Protein AF-A0AAU2XHI3-F1 (afdb_monomer_lite)

Sequence (88 aa):
MFTRRQLRSRGLRPNGQAPVGEIRYRRSPAYLYWLHLAAPVRPMTPRKQAALDAAMRARRTCPDCRIEREYCIPRRYGRCWPCEDANR

Secondary structure (DSSP, 8-state):
-EEHHHHHTTTEE-TTPPPSEEEEETTEEEEEE-STT-EEPPPP-HHHHHHHHHHHHHHHB-TTT--B-SSPPPTTTSS-HHHHHTT-

pLDDT: mean 94.59, std 3.92, range [73.19, 97.75]

Structure (mmCIF, N/CA/C/O backbone):
data_AF-A0AAU2XHI3-F1
#
_entry.id   AF-A0AAU2XHI3-F1
#
loop_
_atom_site.group_PDB
_atom_site.id
_atom_site.type_symbol
_atom_site.label_atom_id
_atom_site.label_alt_id
_atom_site.label_comp_id
_atom_site.label_asym_id
_atom_site.label_entity_id
_atom_site.label_seq_id
_atom_site.pdbx_PDB_ins_code
_atom_site.Cartn_x
_atom_site.Cartn_y
_atom_site.Cartn_z
_atom_site.occupancy
_atom_site.B_iso_or_equiv
_atom_site.auth_seq_id
_atom_site.auth_comp_id
_atom_site.auth_asym_id
_atom_site.auth_atom_id
_atom_site.pdbx_PDB_model_num
ATOM 1 N N . MET A 1 1 ? 4.879 4.815 -26.927 1.00 86.75 1 MET A N 1
ATOM 2 C CA . MET A 1 1 ? 5.186 5.033 -25.490 1.00 86.75 1 MET A CA 1
ATOM 3 C C . MET A 1 1 ? 3.905 4.896 -24.681 1.00 86.75 1 MET A C 1
ATOM 5 O O . MET A 1 1 ? 2.836 5.047 -25.257 1.00 86.75 1 MET A O 1
ATOM 9 N N . PHE A 1 2 ? 3.997 4.597 -23.384 1.00 95.75 2 PHE A N 1
ATOM 10 C CA . PHE A 1 2 ? 2.826 4.352 -22.534 1.00 95.75 2 PHE A CA 1
ATOM 11 C C . PHE A 1 2 ? 2.882 5.148 -21.233 1.00 95.75 2 PHE A C 1
ATOM 13 O O . PHE A 1 2 ? 3.947 5.313 -20.642 1.00 95.75 2 PHE A O 1
ATOM 20 N N . THR A 1 3 ? 1.724 5.595 -20.750 1.00 95.44 3 THR A N 1
ATOM 21 C CA . THR A 1 3 ? 1.592 6.180 -19.410 1.00 95.44 3 THR A CA 1
ATOM 22 C C . THR A 1 3 ? 1.629 5.098 -18.330 1.00 95.44 3 THR A C 1
ATOM 24 O O . THR A 1 3 ? 1.351 3.922 -18.593 1.00 95.44 3 THR A O 1
ATOM 27 N N . ARG A 1 4 ? 1.884 5.481 -17.068 1.00 93.75 4 ARG A N 1
ATOM 28 C CA . ARG A 1 4 ? 1.814 4.538 -15.928 1.00 93.75 4 ARG A CA 1
ATOM 29 C C . ARG A 1 4 ? 0.489 3.771 -15.876 1.00 93.75 4 ARG A C 1
ATOM 31 O O . ARG A 1 4 ? 0.493 2.576 -15.590 1.00 93.75 4 ARG A O 1
ATOM 38 N N . ARG A 1 5 ? -0.632 4.441 -16.171 1.00 94.06 5 ARG A N 1
ATOM 39 C CA . ARG A 1 5 ? -1.969 3.828 -16.177 1.00 94.06 5 ARG A CA 1
ATOM 40 C C . ARG A 1 5 ? -2.120 2.805 -17.306 1.00 94.06 5 ARG A C 1
ATOM 42 O O . ARG A 1 5 ? -2.632 1.719 -17.062 1.00 94.06 5 ARG A O 1
ATOM 49 N N . GLN A 1 6 ? -1.622 3.115 -18.505 1.00 95.94 6 GLN A N 1
ATOM 50 C CA . GLN A 1 6 ? -1.671 2.198 -19.652 1.00 95.94 6 GLN A CA 1
ATOM 51 C C . GLN A 1 6 ? -0.720 0.996 -19.517 1.00 95.94 6 GLN A C 1
ATOM 53 O O . GLN A 1 6 ? -1.005 -0.070 -20.063 1.00 95.94 6 GLN A O 1
ATOM 58 N N . LEU A 1 7 ? 0.404 1.142 -18.803 1.00 96.88 7 LEU A N 1
ATOM 59 C CA . LEU A 1 7 ? 1.240 0.000 -18.414 1.00 96.88 7 LEU A CA 1
ATOM 60 C C . LEU A 1 7 ? 0.521 -0.871 -17.381 1.00 96.88 7 LEU A C 1
ATOM 62 O O . LEU A 1 7 ? 0.51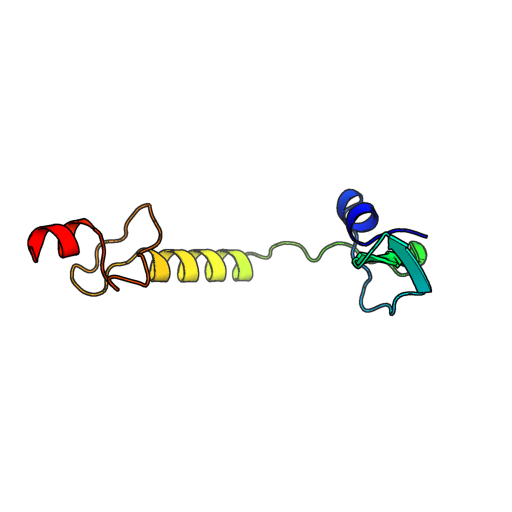6 -2.093 -17.497 1.00 96.88 7 LEU A O 1
ATOM 66 N N . ARG A 1 8 ? -0.133 -0.253 -16.391 1.00 95.88 8 ARG A N 1
ATOM 67 C CA . ARG A 1 8 ? -0.871 -0.988 -15.358 1.00 95.88 8 ARG A CA 1
ATOM 68 C C . ARG A 1 8 ? -2.041 -1.792 -15.900 1.00 95.88 8 ARG A C 1
ATOM 70 O O . ARG A 1 8 ? -2.211 -2.922 -15.459 1.00 95.88 8 ARG A O 1
ATOM 77 N N . SER A 1 9 ? -2.776 -1.271 -16.881 1.00 96.50 9 SER A N 1
ATOM 78 C CA . SER A 1 9 ? -3.842 -2.031 -17.547 1.00 96.50 9 SER A CA 1
ATOM 79 C C . SER A 1 9 ? -3.324 -3.266 -18.297 1.00 96.50 9 SER A C 1
ATOM 81 O O . SER A 1 9 ? -4.104 -4.152 -18.611 1.00 96.50 9 SER A O 1
ATOM 83 N N . ARG A 1 10 ? -2.015 -3.332 -18.575 1.00 96.25 10 ARG A N 1
ATOM 84 C CA . ARG A 1 10 ? -1.325 -4.475 -19.194 1.00 96.25 10 ARG A CA 1
ATOM 85 C C . ARG A 1 10 ? -0.586 -5.353 -18.180 1.00 96.25 10 ARG A C 1
ATOM 87 O O . ARG A 1 10 ? 0.210 -6.193 -18.572 1.00 96.25 10 ARG A O 1
ATOM 94 N N . GLY A 1 11 ? -0.770 -5.128 -16.878 1.00 96.12 11 GLY A N 1
ATOM 95 C CA . GLY A 1 11 ? -0.036 -5.872 -15.852 1.00 96.12 11 GLY A CA 1
ATOM 96 C C . GLY A 1 11 ? 1.458 -5.525 -15.777 1.00 96.12 11 GLY A C 1
ATOM 97 O O . GLY A 1 11 ? 2.243 -6.300 -15.236 1.00 96.12 11 GLY A O 1
ATOM 98 N N . LEU A 1 12 ? 1.866 -4.350 -16.268 1.00 97.56 12 LEU A N 1
ATOM 99 C CA . LEU A 1 12 ? 3.263 -3.912 -16.305 1.00 97.56 12 LEU A CA 1
ATOM 100 C C . LEU A 1 12 ? 3.546 -2.748 -15.334 1.00 97.56 12 LEU A C 1
ATOM 102 O O . LEU A 1 12 ? 2.644 -2.079 -14.814 1.00 97.56 12 LEU A O 1
ATOM 106 N N . ARG A 1 13 ? 4.832 -2.508 -15.059 1.00 96.88 13 ARG A N 1
ATOM 107 C CA . ARG A 1 13 ? 5.391 -1.365 -14.317 1.00 96.88 13 ARG A CA 1
ATOM 108 C C . ARG A 1 13 ? 6.583 -0.764 -15.077 1.00 96.88 13 ARG A C 1
ATOM 110 O O . ARG A 1 13 ? 7.299 -1.522 -15.720 1.00 96.88 13 ARG A O 1
ATOM 117 N N . PRO A 1 14 ? 6.898 0.532 -14.887 1.00 96.38 14 PRO A N 1
ATOM 118 C CA . PRO A 1 14 ? 8.067 1.186 -15.497 1.00 96.38 14 PRO A CA 1
ATOM 119 C C . PRO A 1 14 ? 9.443 0.593 -15.155 1.00 96.38 14 PRO A C 1
ATOM 121 O O . PRO A 1 14 ? 10.444 1.050 -15.673 1.00 96.38 14 PRO A O 1
ATOM 124 N N . ASN A 1 15 ? 9.524 -0.359 -14.224 1.00 96.12 15 ASN A N 1
ATOM 125 C CA . ASN A 1 15 ? 10.767 -1.038 -13.851 1.00 96.12 15 ASN A CA 1
ATOM 126 C C . ASN A 1 15 ? 11.952 -0.138 -13.425 1.00 96.12 15 ASN A C 1
ATOM 128 O O . ASN A 1 15 ? 13.100 -0.509 -13.612 1.00 96.12 15 ASN A O 1
ATOM 132 N N . GLY A 1 16 ? 11.687 1.024 -12.817 1.00 93.88 16 GLY A N 1
ATOM 133 C CA . GLY A 1 16 ? 12.750 1.957 -12.407 1.00 93.88 16 GLY A CA 1
ATOM 134 C C . GLY A 1 16 ? 13.259 2.860 -13.534 1.00 93.88 16 GLY A C 1
ATOM 135 O O . GLY A 1 16 ? 14.140 3.677 -13.298 1.00 93.88 16 GLY A O 1
ATOM 136 N N . GLN A 1 17 ? 12.673 2.762 -14.730 1.00 94.50 17 GLN A N 1
ATOM 137 C CA . GLN A 1 17 ? 12.949 3.660 -15.843 1.00 94.50 17 GLN A CA 1
ATOM 138 C C . GLN A 1 17 ? 12.611 5.117 -15.478 1.00 94.50 17 GLN A C 1
ATOM 140 O O . GLN A 1 17 ? 11.537 5.398 -14.925 1.00 94.50 17 GLN A O 1
ATOM 145 N N . ALA A 1 18 ? 13.493 6.047 -15.850 1.00 95.25 18 ALA A N 1
ATOM 146 C CA . ALA A 1 18 ? 13.171 7.469 -15.884 1.00 95.25 18 ALA A CA 1
ATOM 147 C C . ALA A 1 18 ? 12.107 7.761 -16.969 1.00 95.25 18 ALA A C 1
ATOM 149 O O . ALA A 1 18 ? 12.049 7.051 -17.980 1.00 95.25 18 ALA A O 1
ATOM 150 N N . PRO A 1 19 ? 11.240 8.773 -16.788 1.00 95.38 19 PRO A N 1
ATOM 151 C CA . PRO A 1 19 ? 10.342 9.220 -17.849 1.00 95.38 19 PRO A CA 1
ATOM 152 C C . PRO A 1 19 ? 11.115 9.560 -19.127 1.00 95.38 19 PRO A C 1
ATOM 154 O O . PRO A 1 19 ? 12.143 10.224 -19.068 1.00 95.38 19 PRO A O 1
ATOM 157 N N . VAL A 1 20 ? 10.604 9.128 -20.278 1.00 96.50 20 VAL A N 1
ATOM 158 C CA . VAL A 1 20 ? 11.201 9.411 -21.602 1.00 96.50 20 VAL A CA 1
ATOM 159 C C . VAL A 1 20 ? 10.437 10.470 -22.385 1.00 96.50 20 VAL A C 1
ATOM 161 O O . VAL A 1 20 ? 10.846 10.878 -23.463 1.00 96.50 20 VAL A O 1
ATOM 164 N N . GLY A 1 21 ? 9.314 10.915 -21.834 1.00 94.62 21 GLY A N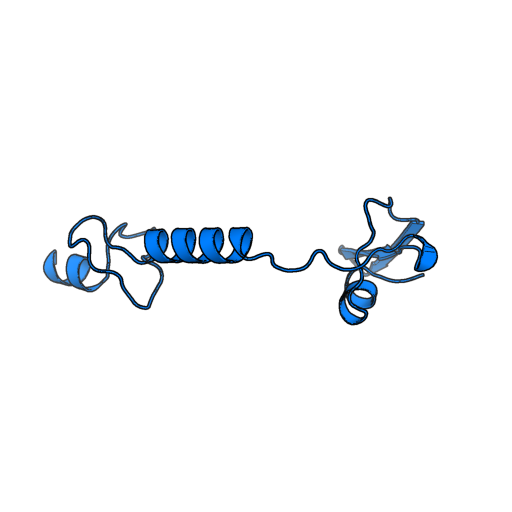 1
ATOM 165 C CA . GLY A 1 21 ? 8.528 12.025 -22.339 1.00 94.62 21 GLY A CA 1
ATOM 166 C C . GLY A 1 21 ? 7.473 12.426 -21.318 1.00 94.62 21 GLY A C 1
ATOM 167 O O . GLY A 1 21 ? 7.170 11.679 -20.381 1.00 94.62 21 GLY A O 1
ATOM 168 N N . GLU A 1 22 ? 6.898 13.602 -21.512 1.00 94.69 22 GLU A N 1
ATOM 169 C CA . GLU A 1 22 ? 5.862 14.161 -20.653 1.00 94.69 22 GLU A CA 1
ATOM 170 C C . GLU A 1 22 ? 4.787 14.791 -21.534 1.00 94.69 22 GLU A C 1
ATOM 172 O O . GLU A 1 22 ? 5.084 15.615 -22.394 1.00 94.69 22 GLU A O 1
ATOM 177 N N . ILE A 1 23 ? 3.530 14.407 -21.318 1.00 92.44 23 ILE A N 1
ATOM 178 C CA . ILE A 1 23 ? 2.376 15.121 -21.868 1.00 92.44 23 ILE A CA 1
ATOM 179 C C . ILE A 1 23 ? 1.794 15.947 -20.727 1.00 92.44 23 ILE A C 1
ATOM 181 O O . ILE A 1 23 ? 1.357 15.387 -19.721 1.00 92.44 23 ILE A O 1
ATOM 185 N N . ARG A 1 24 ? 1.780 17.273 -20.860 1.00 91.81 24 ARG A N 1
ATOM 186 C CA . ARG A 1 24 ? 1.203 18.164 -19.845 1.00 91.81 24 ARG A CA 1
ATOM 187 C C . ARG A 1 24 ? -0.187 18.609 -20.253 1.00 91.81 24 ARG A C 1
ATOM 189 O O . ARG A 1 24 ? -0.363 19.214 -21.304 1.00 91.81 24 ARG A O 1
ATOM 196 N N . TYR A 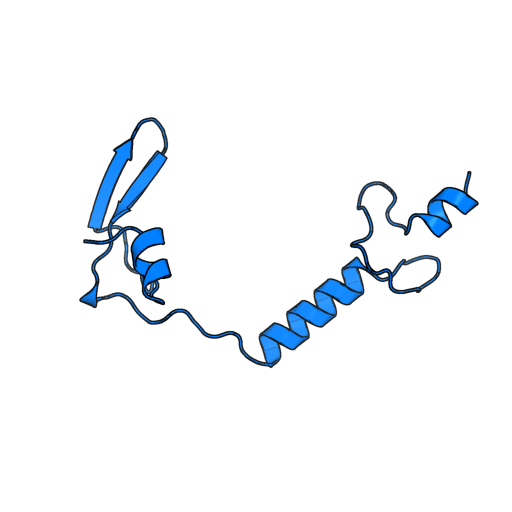1 25 ? -1.154 18.386 -19.369 1.00 84.75 25 TYR A N 1
ATOM 197 C CA . TYR A 1 25 ? -2.440 19.071 -19.413 1.00 84.75 25 TYR A CA 1
ATOM 198 C C . TYR A 1 25 ? -2.652 19.791 -18.079 1.00 84.75 25 TYR A C 1
ATOM 200 O O . TYR A 1 25 ? -2.689 19.171 -17.013 1.00 84.75 25 TYR A O 1
ATOM 208 N N . ARG A 1 26 ? -2.750 21.125 -18.125 1.00 86.19 26 ARG A N 1
ATOM 209 C CA . ARG A 1 26 ? -2.779 22.002 -16.939 1.00 86.19 26 ARG A CA 1
ATOM 210 C C . ARG A 1 26 ? -1.578 21.745 -16.005 1.00 86.19 26 ARG A C 1
ATOM 212 O O . ARG A 1 26 ? -0.431 21.832 -16.434 1.00 86.19 26 ARG A O 1
ATOM 219 N N . ARG A 1 27 ? -1.836 21.457 -14.721 1.00 83.88 27 ARG A N 1
ATOM 220 C CA . ARG A 1 27 ? -0.824 21.246 -13.668 1.00 83.88 27 ARG A CA 1
ATOM 221 C C . ARG A 1 27 ? -0.413 19.779 -13.493 1.00 83.88 27 ARG A C 1
ATOM 223 O O . ARG A 1 27 ? 0.343 19.479 -12.576 1.00 83.88 27 ARG A O 1
ATOM 230 N N . SER A 1 28 ? -0.914 18.859 -14.319 1.00 84.12 28 SER A N 1
ATOM 231 C CA . SER A 1 28 ? -0.697 17.423 -14.123 1.00 84.12 28 SER A CA 1
ATOM 232 C C . SER A 1 28 ? 0.087 16.816 -15.289 1.00 84.12 28 SER A C 1
ATOM 234 O O . SER A 1 28 ? -0.439 16.741 -16.402 1.00 84.12 28 SER A O 1
ATOM 236 N N . PRO A 1 29 ? 1.336 16.380 -15.055 1.00 91.38 29 PRO A N 1
ATOM 237 C CA . PRO A 1 29 ? 2.128 15.713 -16.072 1.00 91.38 29 PRO A CA 1
ATOM 238 C C . PRO A 1 29 ? 1.733 14.240 -16.208 1.00 91.38 29 PRO A C 1
ATOM 240 O O . PRO A 1 29 ? 1.607 13.509 -15.223 1.00 91.38 29 PRO A O 1
ATOM 243 N N . ALA A 1 30 ? 1.582 13.779 -17.445 1.00 92.75 30 ALA A N 1
ATOM 244 C CA . ALA A 1 30 ? 1.510 12.368 -17.782 1.00 92.75 30 ALA A CA 1
ATOM 245 C C . ALA A 1 30 ? 2.874 11.908 -18.307 1.00 92.75 30 ALA A C 1
ATOM 247 O O . ALA A 1 30 ? 3.223 12.130 -19.466 1.00 92.75 30 ALA A O 1
ATOM 248 N N . TYR A 1 31 ? 3.641 11.246 -17.440 1.00 95.12 31 TYR A N 1
ATOM 249 C CA . TYR A 1 31 ? 4.931 10.667 -17.808 1.00 95.12 31 TYR A CA 1
ATOM 250 C C . TYR A 1 31 ? 4.772 9.446 -18.711 1.00 95.12 31 TYR A C 1
ATOM 252 O O . TYR A 1 31 ? 3.968 8.543 -18.438 1.00 95.12 31 TYR A O 1
ATOM 260 N N . LEU A 1 32 ? 5.587 9.422 -19.759 1.00 96.81 32 LEU A N 1
ATOM 261 C CA . LEU A 1 32 ? 5.656 8.375 -20.762 1.00 96.81 32 LEU A CA 1
ATOM 262 C C . LEU A 1 32 ? 6.862 7.466 -20.518 1.00 96.81 32 LEU A C 1
ATOM 264 O O . LEU A 1 32 ? 7.945 7.921 -20.151 1.00 96.81 32 LEU A O 1
ATOM 268 N N . TYR A 1 33 ? 6.657 6.174 -20.756 1.00 97.19 33 TYR A N 1
ATOM 269 C CA . TYR A 1 33 ? 7.632 5.105 -20.552 1.00 97.19 33 TYR A CA 1
ATOM 270 C C . TYR A 1 33 ? 7.716 4.202 -21.784 1.00 97.19 33 TYR A C 1
ATOM 272 O O . TYR A 1 33 ? 6.779 4.127 -22.596 1.00 97.19 33 TYR A O 1
ATOM 280 N N . TRP A 1 34 ? 8.840 3.500 -21.918 1.00 97.12 34 TRP A N 1
ATOM 281 C CA . TRP A 1 34 ? 9.032 2.520 -22.981 1.00 97.12 34 TRP A CA 1
ATOM 282 C C . TRP A 1 34 ? 8.395 1.194 -22.581 1.00 97.12 34 TRP A C 1
ATOM 284 O O . TRP A 1 34 ? 8.504 0.760 -21.437 1.00 97.12 34 TRP A O 1
ATOM 294 N N . LEU A 1 35 ? 7.730 0.535 -23.531 1.00 95.50 35 LEU A N 1
ATOM 295 C CA . LEU A 1 35 ? 7.094 -0.754 -23.259 1.00 95.50 35 LEU A CA 1
ATOM 296 C C . LEU A 1 35 ? 8.128 -1.868 -23.059 1.00 95.50 35 LEU A C 1
ATOM 298 O O . LEU A 1 35 ? 7.971 -2.678 -22.158 1.00 95.50 35 LEU A O 1
ATOM 302 N N . HIS A 1 36 ? 9.189 -1.885 -23.868 1.00 94.88 36 HIS A N 1
ATOM 303 C CA . HIS A 1 36 ? 10.194 -2.954 -23.863 1.00 94.88 36 HIS A CA 1
ATOM 304 C C . HIS A 1 36 ? 11.076 -2.971 -22.601 1.00 94.88 36 HIS A C 1
ATOM 306 O O . HIS A 1 36 ? 11.651 -4.001 -22.279 1.00 94.88 36 HIS A O 1
ATOM 312 N N . LEU A 1 37 ? 11.162 -1.853 -21.869 1.00 96.38 37 LEU A N 1
ATOM 313 C CA . LEU A 1 37 ? 11.850 -1.774 -20.570 1.00 96.38 37 LEU A CA 1
ATOM 314 C C . LEU A 1 37 ? 10.908 -2.038 -19.387 1.00 96.38 37 LEU A C 1
ATOM 316 O O . LEU A 1 37 ? 11.350 -2.107 -18.237 1.00 96.38 37 LEU A O 1
ATOM 320 N N . ALA A 1 38 ? 9.603 -2.150 -19.644 1.00 97.06 38 ALA A N 1
ATOM 321 C CA . ALA A 1 38 ? 8.628 -2.404 -18.604 1.00 97.06 38 ALA A CA 1
ATOM 322 C C . ALA A 1 38 ? 8.737 -3.853 -18.114 1.00 97.06 38 ALA A C 1
ATOM 324 O O . ALA A 1 38 ? 9.016 -4.777 -18.869 1.00 97.06 38 ALA A O 1
ATOM 325 N N . ALA A 1 39 ? 8.469 -4.051 -16.829 1.00 97.12 39 ALA A N 1
ATOM 326 C CA . ALA A 1 39 ? 8.462 -5.371 -16.208 1.00 97.12 39 ALA A CA 1
ATOM 327 C C . ALA A 1 39 ? 7.057 -5.708 -15.704 1.00 97.12 39 ALA A C 1
ATOM 329 O O . ALA A 1 39 ? 6.283 -4.784 -15.435 1.00 97.12 39 ALA A O 1
ATOM 330 N N . PRO A 1 40 ? 6.727 -6.988 -15.479 1.00 97.25 40 PRO A N 1
ATOM 331 C CA . PRO A 1 40 ? 5.500 -7.365 -14.791 1.00 97.25 40 PRO A CA 1
ATOM 332 C C . PRO A 1 40 ? 5.338 -6.659 -13.437 1.00 97.25 40 PRO A C 1
ATOM 334 O O . PRO A 1 40 ? 6.310 -6.331 -12.733 1.00 97.25 40 PRO A O 1
ATOM 337 N N . VAL A 1 41 ? 4.086 -6.398 -13.055 1.00 95.94 41 VAL A N 1
ATOM 338 C CA . VAL A 1 41 ? 3.753 -5.979 -11.689 1.00 95.94 41 VAL A CA 1
ATOM 339 C C . VAL A 1 41 ? 4.284 -7.035 -10.723 1.00 95.94 41 VAL A C 1
ATOM 341 O O . VAL A 1 41 ? 4.099 -8.226 -10.942 1.00 95.94 41 VAL A O 1
ATOM 344 N N . ARG A 1 42 ? 4.932 -6.605 -9.633 1.00 93.06 42 ARG A N 1
ATOM 345 C CA . ARG A 1 42 ? 5.340 -7.540 -8.579 1.00 93.06 42 ARG A CA 1
ATOM 346 C C . ARG A 1 42 ? 4.081 -8.201 -8.006 1.00 93.06 42 ARG A C 1
ATOM 348 O O . ARG A 1 42 ? 3.234 -7.452 -7.511 1.00 93.06 42 ARG A O 1
ATOM 355 N N . PRO A 1 43 ? 3.966 -9.538 -8.031 1.00 91.62 43 PRO A N 1
ATOM 356 C CA . PRO A 1 43 ? 2.798 -10.203 -7.485 1.00 91.62 43 PRO A CA 1
ATOM 357 C C . PRO A 1 43 ? 2.693 -9.960 -5.977 1.00 91.62 43 PRO A C 1
ATOM 359 O O . PRO A 1 43 ? 3.678 -9.631 -5.286 1.00 91.62 43 PRO A O 1
ATOM 362 N N . MET A 1 44 ? 1.473 -10.114 -5.469 1.00 94.94 44 MET A N 1
ATOM 363 C CA . MET A 1 44 ? 1.265 -10.267 -4.037 1.00 94.94 44 MET A CA 1
ATOM 364 C C . MET A 1 44 ? 1.938 -11.569 -3.601 1.00 94.94 44 MET A C 1
ATOM 366 O O . MET A 1 44 ? 1.809 -12.588 -4.271 1.00 94.94 44 MET A O 1
ATOM 370 N N . THR A 1 45 ? 2.693 -11.526 -2.506 1.00 96.06 45 THR A N 1
ATOM 371 C CA . THR A 1 45 ? 3.311 -12.726 -1.931 1.00 96.06 45 THR A CA 1
ATOM 372 C C . THR A 1 45 ? 2.590 -13.086 -0.635 1.00 96.06 45 THR A C 1
ATOM 374 O O . THR A 1 45 ? 2.100 -12.173 0.036 1.00 96.06 45 THR A O 1
ATOM 377 N N . PRO A 1 46 ? 2.572 -14.365 -0.219 1.00 96.38 46 PRO A N 1
ATOM 378 C CA . PRO A 1 46 ? 1.945 -14.770 1.042 1.00 96.38 46 PRO A CA 1
ATOM 379 C C . PRO A 1 46 ? 2.444 -13.961 2.248 1.00 96.38 46 PRO A C 1
ATOM 381 O O . PRO A 1 46 ? 1.655 -13.518 3.074 1.00 96.38 46 PRO A O 1
ATOM 384 N N . ARG A 1 47 ? 3.748 -13.648 2.296 1.00 96.12 47 ARG A N 1
ATOM 385 C CA . ARG A 1 47 ? 4.333 -12.793 3.343 1.00 96.12 47 ARG A CA 1
ATOM 386 C C . ARG A 1 47 ? 3.760 -11.371 3.345 1.00 96.12 47 ARG A C 1
ATOM 388 O O . ARG A 1 47 ? 3.546 -10.806 4.412 1.00 96.12 47 ARG A O 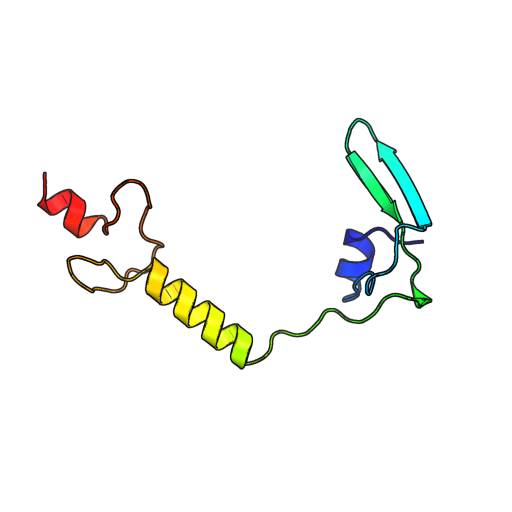1
ATOM 395 N N . LYS A 1 48 ? 3.529 -10.776 2.170 1.00 96.62 48 LYS A N 1
ATOM 396 C CA . LYS A 1 48 ? 2.904 -9.447 2.073 1.00 96.62 48 LYS A CA 1
ATOM 397 C C . LYS A 1 48 ? 1.436 -9.491 2.482 1.00 96.62 48 LYS A C 1
ATOM 399 O O . LYS A 1 48 ? 0.990 -8.557 3.136 1.00 96.62 48 LYS A O 1
ATOM 404 N N . GLN A 1 49 ? 0.725 -10.562 2.128 1.00 97.00 49 GLN A N 1
ATOM 405 C CA . GLN A 1 49 ? -0.662 -10.754 2.538 1.00 97.00 49 GLN A CA 1
ATOM 406 C C . GLN A 1 49 ? -0.763 -10.850 4.064 1.00 97.00 49 GLN A C 1
ATOM 408 O O . GLN A 1 49 ? -1.444 -10.036 4.673 1.00 97.00 49 GLN A O 1
ATOM 413 N N . ALA A 1 50 ? 0.037 -11.717 4.691 1.00 97.75 50 ALA A N 1
ATOM 414 C CA . ALA A 1 50 ? 0.082 -11.845 6.147 1.00 97.75 50 ALA A CA 1
ATOM 415 C C . ALA A 1 50 ? 0.443 -10.523 6.852 1.00 97.75 50 ALA A C 1
ATOM 417 O O . ALA A 1 50 ? -0.139 -10.182 7.879 1.00 97.75 50 ALA A O 1
ATOM 418 N N . ALA A 1 51 ? 1.378 -9.745 6.293 1.00 97.50 51 ALA A N 1
ATOM 419 C CA . ALA A 1 51 ? 1.724 -8.429 6.828 1.00 97.50 51 ALA A CA 1
ATOM 420 C C . ALA A 1 51 ? 0.561 -7.427 6.721 1.00 97.50 51 ALA A C 1
ATOM 422 O O . ALA A 1 51 ? 0.339 -6.640 7.643 1.00 97.50 51 ALA A O 1
ATOM 423 N N . LEU A 1 52 ? -0.189 -7.455 5.615 1.00 97.25 52 LEU A N 1
ATOM 424 C CA . LEU A 1 52 ? -1.378 -6.626 5.438 1.00 97.25 52 LEU A CA 1
ATOM 425 C C . LEU A 1 52 ? -2.474 -7.017 6.433 1.00 97.25 52 LEU A C 1
ATOM 427 O O . LEU A 1 52 ? -3.045 -6.132 7.067 1.00 97.25 52 LEU A O 1
ATOM 431 N N . ASP A 1 53 ? -2.720 -8.314 6.607 1.00 97.12 53 ASP A N 1
ATOM 432 C CA . ASP A 1 53 ? -3.724 -8.835 7.536 1.00 97.12 53 ASP A CA 1
ATOM 433 C C . ASP A 1 53 ? -3.374 -8.462 8.984 1.00 97.12 53 ASP A C 1
ATOM 435 O O . ASP A 1 53 ? -4.222 -7.954 9.717 1.00 97.12 53 ASP A O 1
ATOM 439 N N . ALA A 1 54 ? -2.101 -8.589 9.377 1.00 97.62 54 ALA A N 1
ATOM 440 C CA . ALA A 1 54 ? -1.616 -8.141 10.682 1.00 97.62 54 ALA A CA 1
ATOM 441 C C . ALA A 1 54 ? -1.796 -6.623 10.883 1.00 97.62 54 ALA A C 1
ATOM 443 O O . ALA A 1 54 ? -2.262 -6.180 11.934 1.00 97.62 54 ALA A O 1
ATOM 444 N N . ALA A 1 55 ? -1.489 -5.816 9.863 1.00 97.50 55 ALA A N 1
ATOM 445 C CA . ALA A 1 55 ? -1.683 -4.367 9.911 1.00 97.50 55 ALA A CA 1
ATOM 446 C C . ALA A 1 55 ? -3.168 -3.960 9.932 1.00 97.50 55 ALA A C 1
ATOM 448 O O . ALA A 1 55 ? -3.517 -2.916 10.486 1.00 97.50 55 ALA A O 1
ATOM 449 N N . MET A 1 56 ? -4.052 -4.734 9.296 1.00 97.56 56 MET A N 1
ATOM 450 C CA . MET A 1 56 ? -5.501 -4.528 9.368 1.00 97.56 56 MET A CA 1
ATOM 451 C C . MET A 1 56 ? -6.035 -4.893 10.751 1.00 97.56 56 MET A C 1
ATOM 453 O O . MET A 1 56 ? -6.769 -4.092 11.321 1.00 97.56 56 MET A O 1
ATOM 457 N N . ARG A 1 57 ? -5.606 -6.025 11.321 1.00 97.19 57 ARG A N 1
ATOM 458 C CA . ARG A 1 57 ? -5.958 -6.434 12.686 1.00 97.19 57 ARG A CA 1
ATOM 459 C C . ARG A 1 57 ? -5.566 -5.364 13.700 1.00 97.19 57 ARG A C 1
ATOM 461 O O . ARG A 1 57 ? -6.417 -4.884 14.433 1.00 97.19 57 ARG A O 1
ATOM 468 N N . ALA A 1 58 ? -4.324 -4.878 13.658 1.00 96.00 58 ALA A N 1
ATOM 469 C CA . ALA A 1 58 ? -3.866 -3.814 14.555 1.00 96.00 58 ALA A CA 1
ATOM 470 C C . ALA A 1 58 ? -4.697 -2.519 14.443 1.00 96.00 58 ALA A C 1
ATOM 472 O O . ALA A 1 58 ? -4.940 -1.851 15.441 1.00 96.00 58 ALA A O 1
ATOM 473 N N . ARG A 1 59 ? -5.172 -2.169 13.239 1.00 96.50 59 ARG A N 1
ATOM 474 C CA . ARG A 1 59 ? -6.058 -1.009 13.023 1.00 96.50 59 ARG A CA 1
ATOM 475 C C . ARG A 1 59 ? -7.499 -1.240 13.481 1.00 96.50 59 ARG A C 1
ATOM 477 O O . ARG A 1 59 ? -8.248 -0.274 13.593 1.00 96.50 59 ARG A O 1
ATOM 484 N N . ARG A 1 60 ? -7.902 -2.492 13.681 1.00 97.19 60 ARG A N 1
ATOM 485 C CA . ARG A 1 60 ? -9.264 -2.917 14.032 1.00 97.19 60 ARG A CA 1
ATOM 486 C C . ARG A 1 60 ? -9.406 -3.314 15.499 1.00 97.19 60 ARG A C 1
ATOM 488 O O . ARG A 1 60 ? -10.520 -3.313 16.014 1.00 97.19 60 ARG A O 1
ATOM 495 N N . THR A 1 61 ? -8.311 -3.651 16.172 1.00 97.50 61 THR A N 1
ATOM 496 C CA . THR A 1 61 ? -8.299 -4.027 17.588 1.00 97.50 61 THR A CA 1
ATOM 497 C C . THR A 1 61 ? -8.276 -2.790 18.477 1.00 97.50 61 THR A C 1
ATOM 499 O O . THR A 1 61 ? -7.361 -1.973 18.407 1.00 97.50 61 THR A O 1
ATOM 502 N N . CYS A 1 62 ? -9.287 -2.657 19.334 1.00 96.75 62 CYS A N 1
ATOM 503 C CA . CYS A 1 62 ? -9.370 -1.544 20.276 1.00 96.75 62 CYS A CA 1
ATOM 504 C C . CYS A 1 62 ? -8.329 -1.691 21.391 1.00 96.75 62 CYS A C 1
ATOM 506 O O . CYS A 1 62 ? -8.271 -2.767 21.982 1.00 96.75 62 CYS A O 1
ATOM 508 N N . PRO A 1 63 ? -7.566 -0.642 21.747 1.00 95.25 63 PRO A N 1
ATOM 509 C CA . PRO A 1 63 ? -6.608 -0.736 22.847 1.00 95.25 63 PRO A CA 1
ATOM 510 C C . PRO A 1 63 ? -7.290 -0.980 24.204 1.00 95.25 63 PRO A C 1
ATOM 512 O O . PRO A 1 63 ? -6.757 -1.736 25.008 1.00 95.25 63 PRO A O 1
ATOM 515 N N . ASP A 1 64 ? -8.488 -0.426 24.428 1.00 95.44 64 ASP A N 1
ATOM 516 C CA . ASP A 1 64 ? -9.187 -0.546 25.719 1.00 95.44 64 ASP A CA 1
ATOM 517 C C . ASP A 1 64 ? -9.822 -1.926 25.938 1.00 95.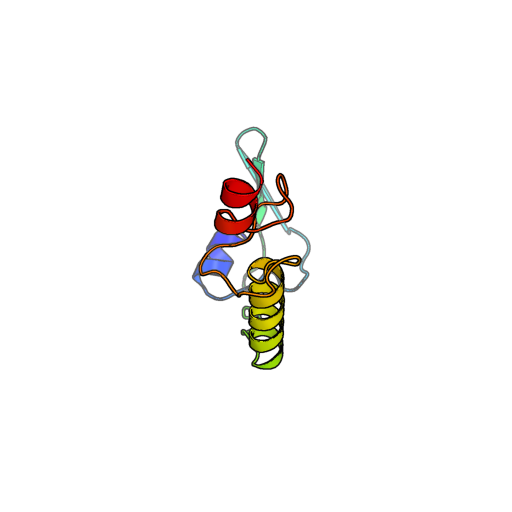44 64 ASP A C 1
ATOM 519 O O . ASP A 1 64 ? -9.487 -2.645 26.876 1.00 95.44 64 ASP A O 1
ATOM 523 N N . CYS A 1 65 ? -10.749 -2.321 25.057 1.00 95.31 65 CYS A N 1
ATOM 524 C CA . CYS A 1 65 ? -11.483 -3.580 25.206 1.00 95.31 65 CYS A CA 1
ATOM 525 C C . CYS A 1 65 ? -10.808 -4.778 24.526 1.00 95.31 65 CYS A C 1
ATOM 527 O O . CYS A 1 65 ? -11.261 -5.903 24.706 1.00 95.31 65 CYS A O 1
ATOM 529 N N . ARG A 1 66 ? -9.751 -4.565 23.728 1.00 96.06 66 ARG A N 1
ATOM 530 C CA . ARG A 1 66 ? -9.024 -5.607 22.972 1.00 96.06 66 ARG A CA 1
ATOM 531 C C . ARG A 1 66 ? -9.871 -6.415 21.978 1.00 96.06 66 ARG A C 1
ATOM 533 O O . ARG A 1 66 ? -9.399 -7.408 21.434 1.00 96.06 66 ARG A O 1
ATOM 540 N N . ILE A 1 67 ? -11.085 -5.955 21.674 1.00 96.25 67 ILE A N 1
ATOM 541 C CA . ILE A 1 67 ? -11.974 -6.563 20.677 1.00 96.25 67 ILE A CA 1
ATOM 542 C C . ILE A 1 67 ? -11.591 -6.071 19.275 1.00 96.25 67 ILE A C 1
ATOM 544 O O . ILE A 1 67 ? -11.416 -4.867 19.058 1.00 96.25 67 ILE A O 1
ATOM 548 N N . GLU A 1 68 ? -11.482 -6.999 18.321 1.00 96.81 68 GLU A N 1
ATOM 549 C CA . GLU A 1 68 ? -11.350 -6.691 16.894 1.00 96.81 68 GLU A CA 1
ATOM 550 C C . GLU A 1 68 ? -12.706 -6.260 16.312 1.00 96.81 68 GLU A C 1
ATOM 552 O O . GLU A 1 68 ? -13.726 -6.919 16.511 1.00 96.81 68 GLU A O 1
ATOM 557 N N . ARG A 1 69 ? -12.726 -5.125 15.609 1.00 96.62 69 ARG A N 1
ATOM 558 C CA . ARG A 1 69 ? -13.915 -4.570 14.952 1.00 96.62 69 ARG A CA 1
ATOM 559 C C . ARG A 1 69 ? -13.866 -4.797 13.442 1.00 96.62 69 ARG A C 1
ATOM 561 O O . ARG A 1 69 ? -12.799 -4.881 12.845 1.00 96.62 69 ARG A O 1
ATOM 568 N N . GLU A 1 70 ? -15.025 -4.823 12.792 1.00 95.69 70 GLU A N 1
ATOM 569 C CA . GLU A 1 70 ? -15.109 -4.939 11.327 1.00 95.69 70 GLU A CA 1
ATOM 570 C C . GLU A 1 70 ? -14.568 -3.684 10.602 1.00 95.69 70 GLU A C 1
ATOM 572 O O . GLU A 1 70 ? -14.095 -3.737 9.462 1.00 95.69 70 GLU A O 1
ATOM 577 N N . TYR A 1 71 ? -14.551 -2.549 11.303 1.00 95.19 71 TYR A N 1
ATOM 578 C CA . TYR A 1 71 ? -14.080 -1.257 10.815 1.00 95.19 71 TYR A CA 1
ATOM 579 C C . TYR A 1 71 ? -12.708 -0.872 11.386 1.00 95.19 71 TYR A C 1
ATOM 581 O O . TYR A 1 71 ? -12.320 -1.277 12.480 1.00 95.19 71 TYR A O 1
ATOM 589 N N . CYS A 1 72 ? -11.979 -0.021 10.659 1.00 97.12 72 CYS A N 1
ATOM 590 C CA . CYS A 1 72 ? -10.756 0.596 11.173 1.00 97.12 72 CYS A CA 1
ATOM 591 C C . CYS A 1 72 ? -11.089 1.624 12.257 1.00 97.12 72 CYS A C 1
ATOM 593 O O . CYS A 1 72 ? -11.869 2.548 12.025 1.00 97.12 72 CYS A O 1
ATOM 595 N N . ILE A 1 73 ? -10.451 1.488 13.415 1.00 96.19 73 ILE A N 1
ATOM 596 C CA . ILE A 1 73 ? -10.639 2.372 14.560 1.00 96.19 73 ILE A CA 1
ATOM 597 C C . ILE A 1 73 ? -10.190 3.795 14.196 1.00 96.19 73 ILE A C 1
ATOM 599 O O . ILE A 1 73 ? -9.133 3.988 13.581 1.00 96.19 73 ILE A O 1
ATOM 603 N N . PRO A 1 74 ? -10.991 4.815 14.536 1.00 95.19 74 PRO A N 1
ATOM 604 C CA . PRO A 1 74 ? -10.750 6.180 14.121 1.00 95.19 74 PRO A CA 1
ATOM 605 C C . PRO A 1 74 ? -9.637 6.781 14.977 1.00 95.19 74 PRO A C 1
ATOM 607 O O . PRO A 1 74 ? -9.658 6.729 16.206 1.00 95.19 74 PRO A O 1
ATOM 610 N N . ARG A 1 75 ? -8.682 7.448 14.326 1.00 94.19 75 ARG A N 1
ATOM 611 C CA . ARG A 1 75 ? -7.563 8.099 15.029 1.00 94.19 75 ARG A CA 1
ATOM 612 C C . ARG A 1 75 ? -7.999 9.221 15.976 1.00 94.19 75 ARG A C 1
ATOM 614 O O . ARG A 1 75 ? -7.264 9.521 16.901 1.00 94.19 75 ARG A O 1
ATOM 621 N N . ARG A 1 76 ? -9.170 9.832 15.742 1.00 93.50 76 ARG A N 1
ATOM 622 C CA . ARG A 1 76 ? -9.699 10.933 16.564 1.00 93.50 76 ARG A CA 1
ATOM 623 C C . ARG A 1 76 ? -9.964 10.503 18.009 1.00 93.50 76 ARG A C 1
ATOM 625 O O . ARG A 1 76 ? -9.600 11.235 18.916 1.00 93.50 76 ARG A O 1
ATOM 632 N N . TYR A 1 77 ? -10.601 9.349 18.195 1.00 91.31 77 TYR A N 1
ATOM 633 C CA . TYR A 1 77 ? -10.970 8.833 19.518 1.00 91.31 77 TYR A CA 1
ATOM 634 C C . TYR A 1 77 ? -9.920 7.862 20.068 1.00 91.31 77 TYR A C 1
ATOM 636 O O . TYR A 1 77 ? -9.842 7.640 21.271 1.00 91.31 77 TYR A O 1
ATOM 644 N N . GLY A 1 78 ? -9.118 7.248 19.188 1.00 93.38 78 GLY A N 1
ATOM 645 C CA . GLY A 1 78 ? -8.106 6.257 19.569 1.00 93.38 78 GLY A CA 1
ATOM 646 C C . GLY A 1 78 ? -8.686 4.925 20.063 1.00 93.38 78 GLY A C 1
ATOM 647 O O . GLY A 1 78 ? -7.932 3.990 20.310 1.00 93.38 78 GLY A O 1
ATOM 648 N N . ARG A 1 79 ? -10.016 4.816 20.153 1.00 95.81 79 ARG A N 1
ATOM 649 C CA . ARG A 1 79 ? -10.765 3.653 20.634 1.00 95.81 79 ARG A CA 1
ATOM 650 C C . ARG A 1 79 ? -11.979 3.374 19.757 1.00 95.81 79 ARG A C 1
ATOM 652 O O . ARG A 1 79 ? -12.372 4.193 18.926 1.00 95.81 79 ARG A O 1
ATOM 659 N N . CYS A 1 80 ? -12.538 2.176 19.894 1.00 96.38 80 CYS A N 1
ATOM 660 C CA . CYS A 1 80 ? -13.712 1.775 19.127 1.00 96.38 80 CYS A CA 1
ATOM 661 C C . CYS A 1 80 ? -14.972 2.532 19.575 1.00 96.38 80 CYS A C 1
ATOM 663 O O . CYS A 1 80 ? -15.062 2.941 20.729 1.00 96.38 80 CYS A O 1
ATOM 665 N N . TRP A 1 81 ? -15.957 2.653 18.680 1.00 95.31 81 TRP A N 1
ATOM 666 C CA . TRP A 1 81 ? -17.224 3.343 18.957 1.00 95.31 81 TRP A CA 1
ATOM 667 C C . TRP A 1 81 ? -17.923 2.846 20.228 1.00 95.31 81 TRP A C 1
ATOM 669 O O . TRP A 1 81 ? -18.215 3.684 21.065 1.00 95.31 81 TRP A O 1
ATOM 679 N N . PRO A 1 82 ? -18.077 1.529 20.479 1.00 95.19 82 PRO A N 1
ATOM 680 C CA . PRO A 1 82 ? -18.701 1.064 21.720 1.00 95.19 82 PRO A CA 1
ATOM 681 C C . PRO A 1 82 ? -17.989 1.517 23.003 1.00 95.19 82 PRO A C 1
ATOM 683 O O . PRO A 1 82 ? -18.638 1.719 24.021 1.00 95.19 82 PRO A O 1
ATOM 686 N N . CYS A 1 83 ? -16.658 1.666 22.975 1.00 94.94 83 CYS A N 1
ATOM 687 C CA . CYS A 1 83 ? -15.906 2.186 24.123 1.00 94.94 83 CYS A CA 1
ATOM 688 C C . CYS A 1 83 ? -16.041 3.703 24.258 1.00 94.94 83 CYS A C 1
ATOM 690 O O . CYS A 1 83 ? -15.995 4.211 25.370 1.00 94.94 83 CYS A O 1
ATOM 692 N N . GLU A 1 84 ? -16.175 4.414 23.141 1.00 95.00 84 GLU A N 1
ATOM 693 C CA . GLU A 1 84 ? -16.425 5.853 23.149 1.00 95.00 84 GLU A CA 1
ATOM 694 C C . GLU A 1 84 ? -17.839 6.162 23.655 1.00 95.00 84 GLU A C 1
ATOM 696 O O . GLU A 1 84 ? -18.001 7.004 24.530 1.00 95.00 84 GLU A O 1
ATOM 701 N N . ASP A 1 85 ? -18.844 5.431 23.169 1.00 93.50 85 ASP A N 1
ATOM 702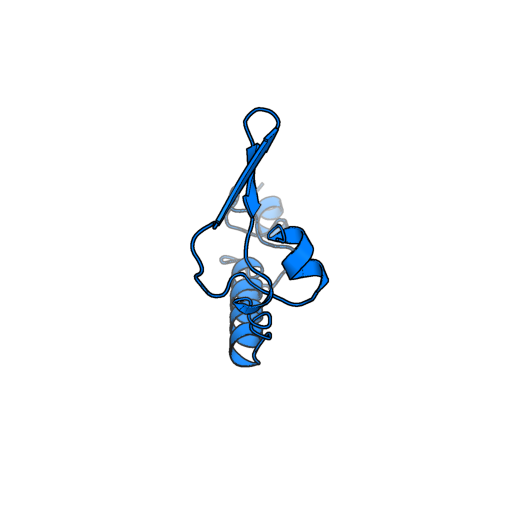 C CA . ASP A 1 85 ? -20.243 5.596 23.568 1.00 93.50 85 ASP A CA 1
ATOM 703 C C . ASP A 1 85 ? -20.452 5.280 25.058 1.00 93.50 85 ASP A C 1
ATOM 705 O O . ASP A 1 85 ? -21.245 5.943 25.715 1.00 93.50 85 ASP A O 1
ATOM 709 N N . ALA A 1 86 ? -19.716 4.309 25.613 1.00 90.56 86 ALA A N 1
ATOM 710 C CA . ALA A 1 86 ? -19.762 3.973 27.039 1.00 90.56 86 ALA A CA 1
ATOM 711 C C . ALA A 1 86 ? -19.034 4.982 27.952 1.00 90.56 86 ALA A C 1
ATOM 713 O O . ALA A 1 86 ? -19.218 4.942 29.165 1.00 90.56 86 ALA A O 1
ATOM 714 N N . ASN A 1 87 ? -18.180 5.846 27.396 1.00 82.69 87 ASN A N 1
ATOM 715 C CA . ASN A 1 87 ? -17.435 6.870 28.138 1.00 82.69 87 ASN A CA 1
ATOM 716 C C . ASN A 1 87 ? -18.170 8.226 28.182 1.00 82.69 87 ASN A C 1
ATOM 718 O O . ASN A 1 87 ? -17.620 9.214 28.669 1.00 82.69 87 ASN A O 1
ATOM 722 N N . ARG A 1 88 ? -19.379 8.297 27.622 1.00 73.19 88 ARG A N 1
ATOM 723 C CA . ARG A 1 88 ? -20.189 9.510 27.518 1.00 73.19 88 ARG A CA 1
ATOM 724 C C . ARG A 1 88 ? -21.341 9.492 28.511 1.00 73.19 88 ARG A C 1
ATOM 726 O O . ARG A 1 88 ? -21.640 10.591 29.026 1.00 73.19 88 ARG A O 1
#

Radius of gyration: 21.2 Å; chains: 1; bounding box: 33×37×54 Å

Foldseek 3Di:
DDFQVRQVVVQKGLQPDDFPDWDDDPPDTGGDHDPVNIDGDDDDDPVNVVVVVVVQQVQQQAPPPRDGHPDGADPVVSGHPVVVVVVD